Protein AF-A0A1G8JKN8-F1 (afdb_monomer)

Mean predicted aligned error: 5.34 Å

Organism: Bacteroides ovatus (NCBI:txid28116)

Secondary structure (DSSP, 8-state):
------SPPPTT---GGG-HHHH-SSS---HHHH-HHHHHT-TTTHHHHHHTT-SSGGGSTTPSPHHHHHHHHHHGGGT--HHHHHHHHHHHHHHHHHHHHHHHHHHHHHTTSS----

Radius of gyration: 15.71 Å; Cα contacts (8 Å, |Δi|>4): 139; chains: 1; bounding box: 32×27×58 Å

Structure (mmCIF, N/CA/C/O backbone):
data_AF-A0A1G8JKN8-F1
#
_entry.id   AF-A0A1G8JKN8-F1
#
loop_
_atom_site.group_PDB
_atom_site.id
_atom_site.type_symbol
_atom_site.label_atom_id
_atom_site.label_alt_id
_atom_site.label_comp_id
_atom_site.label_asym_id
_atom_site.label_entity_id
_atom_site.label_seq_id
_atom_site.pdbx_PDB_ins_code
_atom_site.Cartn_x
_atom_site.Cartn_y
_atom_site.Cartn_z
_atom_site.occupancy
_atom_site.B_iso_or_equiv
_atom_site.auth_seq_id
_atom_site.auth_comp_id
_atom_site.auth_asym_id
_atom_site.auth_atom_id
_atom_site.pdbx_PDB_model_num
ATOM 1 N N . MET A 1 1 ? 9.124 4.825 -14.697 1.00 80.69 1 MET A N 1
ATOM 2 C CA . MET A 1 1 ? 9.407 3.380 -14.774 1.00 80.69 1 MET A CA 1
ATOM 3 C C . MET A 1 1 ? 9.440 2.808 -13.367 1.00 80.69 1 MET A C 1
ATOM 5 O O . MET A 1 1 ? 9.965 3.475 -12.475 1.00 80.69 1 MET A O 1
ATOM 9 N N . MET A 1 2 ? 8.824 1.642 -13.165 1.00 90.88 2 MET A N 1
ATOM 10 C CA . MET A 1 2 ? 8.868 0.931 -11.886 1.00 90.88 2 MET A CA 1
ATOM 11 C C . MET A 1 2 ? 10.269 0.350 -11.644 1.00 90.88 2 MET A C 1
ATOM 13 O O . MET A 1 2 ? 11.028 0.132 -12.586 1.00 90.88 2 MET A O 1
ATOM 17 N N . LYS A 1 3 ? 10.623 0.138 -10.380 1.00 94.44 3 LYS A N 1
ATOM 18 C CA . LYS A 1 3 ? 11.891 -0.453 -9.937 1.00 94.44 3 LYS A CA 1
ATOM 19 C C . LYS A 1 3 ? 11.603 -1.656 -9.047 1.00 94.44 3 LYS A C 1
ATOM 21 O O . LYS A 1 3 ? 10.570 -1.678 -8.383 1.00 94.44 3 LYS A O 1
ATOM 26 N N . ILE A 1 4 ? 12.527 -2.610 -9.001 1.00 96.38 4 ILE A N 1
ATOM 27 C CA . ILE A 1 4 ? 12.464 -3.714 -8.039 1.00 96.38 4 ILE A CA 1
ATOM 28 C C . ILE A 1 4 ? 12.469 -3.147 -6.616 1.00 96.38 4 ILE A C 1
ATOM 30 O O . ILE A 1 4 ? 13.191 -2.191 -6.320 1.00 96.38 4 ILE A O 1
ATOM 34 N N . TYR A 1 5 ? 11.652 -3.722 -5.737 1.00 97.25 5 TYR A N 1
ATOM 35 C CA . TYR A 1 5 ? 11.602 -3.362 -4.326 1.00 97.25 5 TYR A CA 1
ATOM 36 C C . TYR A 1 5 ? 11.334 -4.594 -3.458 1.00 97.25 5 TYR A C 1
ATOM 38 O O . TYR A 1 5 ? 10.393 -5.335 -3.716 1.00 97.25 5 TYR A O 1
ATOM 46 N N . ASN A 1 6 ? 12.143 -4.779 -2.411 1.00 97.06 6 ASN A N 1
ATOM 47 C CA . ASN A 1 6 ? 12.099 -5.949 -1.518 1.00 97.06 6 ASN A CA 1
ATOM 48 C C . ASN A 1 6 ? 12.014 -5.570 -0.027 1.00 97.06 6 ASN A C 1
ATOM 50 O O . ASN A 1 6 ? 12.287 -6.390 0.840 1.00 97.06 6 ASN A O 1
ATOM 54 N N . GLY A 1 7 ? 11.719 -4.305 0.285 1.00 96.38 7 GLY A N 1
ATOM 55 C CA . GLY A 1 7 ? 11.541 -3.865 1.673 1.00 96.38 7 GLY A CA 1
ATOM 56 C C . GLY A 1 7 ? 10.095 -4.017 2.148 1.00 96.38 7 GLY A C 1
ATOM 57 O O . GLY A 1 7 ? 9.233 -4.414 1.369 1.00 96.38 7 GLY A O 1
ATOM 58 N N . ARG A 1 8 ? 9.813 -3.634 3.402 1.00 95.81 8 ARG A N 1
ATOM 59 C CA . ARG A 1 8 ? 8.454 -3.715 3.965 1.00 95.81 8 ARG A CA 1
ATOM 60 C C . ARG A 1 8 ? 7.395 -3.010 3.123 1.00 95.81 8 ARG A C 1
ATOM 62 O O . ARG A 1 8 ? 7.638 -1.936 2.554 1.00 95.81 8 ARG A O 1
ATOM 69 N N . VAL A 1 9 ? 6.179 -3.533 3.176 1.00 97.44 9 VAL A N 1
ATOM 70 C CA . VAL A 1 9 ? 5.000 -2.841 2.662 1.00 97.44 9 VAL A CA 1
ATOM 71 C C . VAL A 1 9 ? 4.396 -2.006 3.802 1.00 97.44 9 VAL A C 1
ATOM 73 O O . VAL A 1 9 ? 4.131 -2.524 4.881 1.00 97.44 9 VAL A O 1
ATOM 76 N N . PRO A 1 10 ? 4.234 -0.677 3.660 1.00 96.31 10 PRO A N 1
ATOM 77 C CA . PRO A 1 10 ? 3.663 0.134 4.733 1.00 96.31 10 PRO A CA 1
ATOM 78 C C . PRO A 1 10 ? 2.138 -0.022 4.771 1.00 96.31 10 PRO A C 1
ATOM 80 O O . PRO A 1 10 ? 1.527 -0.380 3.771 1.00 96.31 10 PRO A O 1
ATOM 83 N N . ALA A 1 11 ? 1.509 0.402 5.870 1.00 97.44 11 ALA A N 1
ATOM 84 C CA . ALA A 1 11 ? 0.070 0.257 6.127 1.00 97.44 11 ALA A CA 1
ATOM 85 C C . ALA A 1 11 ? -0.874 0.646 4.971 1.00 97.44 11 ALA A C 1
ATOM 87 O O . ALA A 1 11 ? -1.952 0.069 4.821 1.00 97.44 11 ALA A O 1
ATOM 88 N N . CYS A 1 12 ? -0.488 1.631 4.149 1.00 96.56 12 CYS A N 1
ATOM 89 C CA . CYS A 1 12 ? -1.280 2.048 2.995 1.00 96.56 12 CYS A CA 1
ATOM 90 C C . CYS A 1 12 ? -1.224 1.075 1.813 1.00 96.56 12 CYS A C 1
ATOM 92 O O . CYS A 1 12 ? -2.093 1.170 0.959 1.00 96.56 12 CYS A O 1
ATOM 94 N N . GLY A 1 13 ? -0.292 0.122 1.766 1.00 97.62 13 GLY A N 1
ATOM 9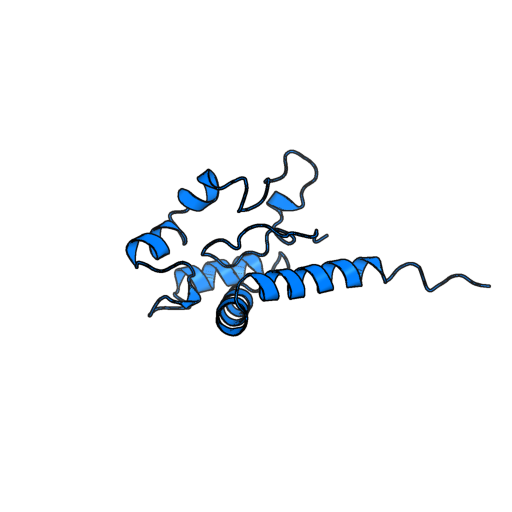5 C CA . GLY A 1 13 ? -0.179 -0.888 0.711 1.00 97.62 13 GLY A CA 1
ATOM 96 C C . GLY A 1 13 ? 0.552 -0.403 -0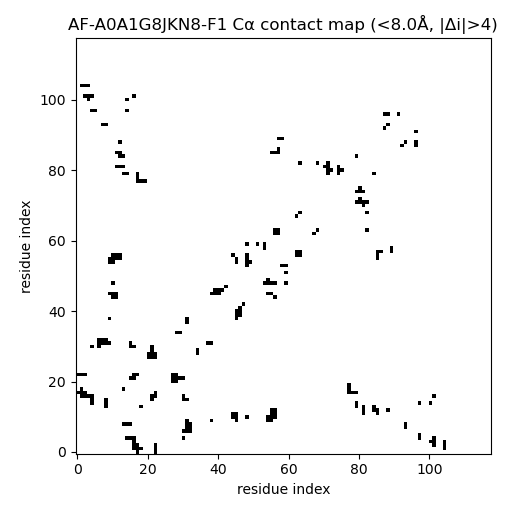.541 1.00 97.62 13 GLY A C 1
ATOM 97 O O . GLY A 1 13 ? 0.286 -0.894 -1.635 1.00 97.62 13 GLY A O 1
ATOM 98 N N . VAL A 1 14 ? 1.432 0.601 -0.429 1.00 96.88 14 VAL A N 1
ATOM 99 C CA . VAL A 1 14 ? 2.214 1.060 -1.591 1.00 96.88 14 VAL A CA 1
ATOM 100 C C . VAL A 1 14 ? 3.303 0.048 -1.921 1.00 96.88 14 VAL A C 1
ATOM 102 O O . VAL A 1 14 ? 4.147 -0.255 -1.078 1.00 96.88 14 VAL A O 1
ATOM 105 N N . PHE A 1 15 ? 3.363 -0.387 -3.177 1.00 97.75 15 PHE A N 1
ATOM 106 C CA . PHE A 1 15 ? 4.585 -0.963 -3.717 1.00 97.75 15 PHE A CA 1
ATOM 107 C C . PHE A 1 15 ? 5.571 0.182 -3.975 1.00 97.75 15 PHE A C 1
ATOM 109 O O . PHE A 1 15 ? 5.382 1.001 -4.883 1.00 97.75 15 PHE A O 1
ATOM 116 N N . CYS A 1 16 ? 6.612 0.293 -3.141 1.00 96.88 16 CYS A N 1
ATOM 117 C CA . CYS A 1 16 ? 7.560 1.408 -3.223 1.00 96.88 16 CYS A CA 1
ATOM 118 C C . CYS A 1 16 ? 8.262 1.461 -4.585 1.00 96.88 16 CYS A C 1
ATOM 120 O O . CYS A 1 16 ? 8.489 2.556 -5.089 1.00 96.88 16 CYS A O 1
ATOM 122 N N . GLY A 1 17 ? 8.490 0.317 -5.232 1.00 96.38 17 GLY A N 1
ATOM 123 C CA . GLY A 1 17 ? 9.024 0.243 -6.590 1.00 96.38 17 GLY A CA 1
ATOM 124 C C . GLY A 1 17 ? 8.196 0.977 -7.653 1.00 96.38 17 GLY A C 1
ATOM 125 O O . GLY A 1 17 ? 8.739 1.372 -8.678 1.00 96.38 17 GLY A O 1
ATOM 126 N N . GLY A 1 18 ? 6.909 1.238 -7.405 1.00 95.25 18 GLY A N 1
ATOM 127 C CA . GLY A 1 18 ? 6.042 2.069 -8.250 1.00 95.25 18 GLY A CA 1
ATOM 128 C C . GLY A 1 18 ? 5.734 3.456 -7.670 1.00 95.25 18 GLY A C 1
ATOM 129 O O . GLY A 1 18 ? 4.844 4.143 -8.162 1.00 95.25 18 GLY A O 1
ATOM 130 N N . CYS A 1 19 ? 6.393 3.872 -6.586 1.00 95.56 19 CYS A N 1
ATOM 131 C CA . CYS A 1 19 ? 6.164 5.173 -5.960 1.00 95.56 19 CYS A CA 1
ATOM 132 C C . CYS A 1 19 ? 6.980 6.265 -6.670 1.00 95.56 19 CYS A C 1
ATOM 134 O O . CYS A 1 19 ? 8.206 6.152 -6.720 1.00 95.56 19 CYS A O 1
ATOM 136 N N . PRO A 1 20 ? 6.374 7.387 -7.106 1.00 94.44 20 PRO A N 1
ATOM 137 C CA . PRO A 1 20 ? 7.095 8.436 -7.834 1.00 94.44 20 PRO A CA 1
ATOM 138 C C . PRO A 1 20 ? 8.243 9.057 -7.023 1.00 94.44 20 PRO A C 1
ATOM 140 O O . PRO A 1 20 ? 9.245 9.492 -7.585 1.00 94.44 20 PRO A O 1
ATOM 143 N N . THR A 1 21 ? 8.144 9.087 -5.687 1.00 94.31 21 THR A N 1
ATOM 144 C CA . THR A 1 21 ? 9.242 9.576 -4.836 1.00 94.31 21 THR A CA 1
ATOM 145 C C . THR A 1 21 ? 10.377 8.561 -4.701 1.00 94.31 21 THR A C 1
ATOM 147 O O . THR A 1 21 ? 11.507 8.968 -4.470 1.00 94.31 21 THR A O 1
ATOM 150 N N . TYR A 1 22 ? 10.103 7.262 -4.815 1.00 95.19 22 TYR A N 1
ATOM 151 C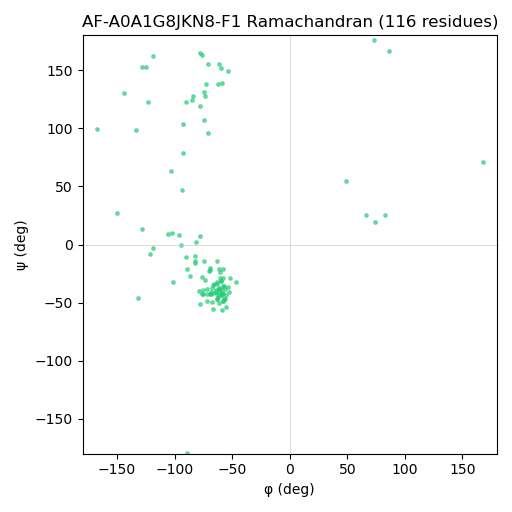 CA . TYR A 1 22 ? 11.131 6.217 -4.800 1.00 95.19 22 TYR A CA 1
ATOM 152 C C . TYR A 1 22 ? 11.827 6.107 -6.164 1.00 95.19 22 TYR A C 1
ATOM 154 O O . TYR A 1 22 ? 13.044 5.977 -6.252 1.00 95.19 22 TYR A O 1
ATOM 162 N N . THR A 1 23 ? 11.065 6.221 -7.253 1.00 94.81 23 THR A N 1
ATOM 163 C CA . THR A 1 23 ? 11.582 6.007 -8.608 1.00 94.81 23 THR A CA 1
ATOM 164 C C . THR A 1 23 ? 12.307 7.217 -9.201 1.00 94.81 23 THR A C 1
ATOM 166 O O . THR A 1 23 ? 13.001 7.046 -10.203 1.00 94.81 23 THR A O 1
ATOM 169 N N . ARG A 1 24 ? 12.184 8.419 -8.615 1.00 94.75 24 ARG A N 1
ATOM 170 C CA . ARG A 1 24 ? 12.850 9.642 -9.109 1.00 94.75 24 ARG A CA 1
ATOM 171 C C . ARG A 1 24 ? 14.380 9.534 -9.101 1.00 94.75 24 ARG A C 1
ATOM 173 O O . ARG A 1 24 ? 14.949 8.785 -8.316 1.00 94.75 24 ARG A O 1
ATOM 180 N N . GLN A 1 25 ? 15.038 10.312 -9.958 1.00 93.88 25 GLN A N 1
ATOM 181 C CA . GLN A 1 25 ? 16.504 10.334 -10.063 1.00 93.88 25 GLN A CA 1
ATOM 182 C C . GLN A 1 25 ? 17.154 11.144 -8.936 1.00 93.88 25 GLN A C 1
ATOM 184 O O . GLN A 1 25 ? 18.035 10.654 -8.239 1.00 93.88 25 GLN A O 1
ATOM 189 N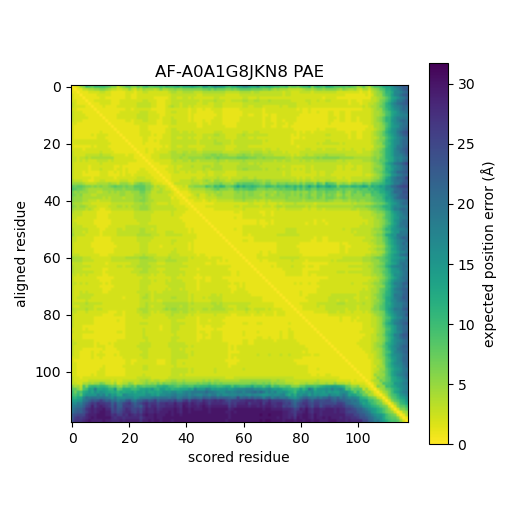 N . LYS A 1 26 ? 16.696 12.382 -8.723 1.00 95.94 26 LYS A N 1
ATOM 190 C CA . LYS A 1 26 ? 17.269 13.279 -7.715 1.00 95.94 26 LYS A CA 1
ATOM 191 C C . LYS A 1 26 ? 16.661 13.013 -6.339 1.00 95.94 26 LYS A C 1
ATOM 193 O O . LYS A 1 26 ? 15.443 13.114 -6.169 1.00 95.94 26 LYS A O 1
ATOM 198 N N . ASN A 1 27 ? 17.515 12.728 -5.356 1.00 93.94 27 ASN A N 1
ATOM 199 C CA . ASN A 1 27 ? 17.160 12.524 -3.946 1.00 93.94 27 ASN A CA 1
ATOM 200 C C . ASN A 1 27 ? 15.986 11.542 -3.746 1.00 93.94 27 ASN A C 1
ATOM 202 O O . ASN A 1 27 ? 14.963 11.931 -3.172 1.00 93.94 27 ASN A O 1
ATOM 206 N N . PRO A 1 28 ? 16.037 10.303 -4.265 1.00 94.94 28 PRO A N 1
ATOM 207 C CA . PRO A 1 28 ? 14.933 9.359 -4.123 1.00 94.94 28 PRO A CA 1
ATOM 208 C C . PRO A 1 28 ? 14.618 9.054 -2.654 1.00 94.94 28 PRO A C 1
ATOM 210 O O . PRO A 1 28 ? 15.475 9.102 -1.776 1.00 94.94 28 PRO A O 1
ATOM 213 N N . CYS A 1 29 ? 13.360 8.717 -2.381 1.00 94.62 29 CYS A N 1
ATOM 214 C CA . CYS A 1 29 ? 13.000 8.043 -1.140 1.00 94.62 29 CYS A CA 1
ATOM 215 C C . CYS A 1 29 ? 13.712 6.686 -1.094 1.00 94.62 29 CYS A C 1
ATOM 217 O O . CYS A 1 29 ? 13.680 5.962 -2.082 1.00 94.62 29 CYS A O 1
ATOM 219 N N . LEU A 1 30 ? 14.251 6.299 0.061 1.00 94.19 30 LEU A N 1
ATOM 220 C CA . LEU A 1 30 ? 14.932 5.009 0.252 1.00 94.19 30 LEU A CA 1
ATOM 221 C C . LEU A 1 30 ? 13.967 3.814 0.428 1.00 94.19 30 LEU A C 1
ATOM 223 O O . LEU A 1 30 ? 14.383 2.700 0.732 1.00 94.19 30 LEU A O 1
ATOM 227 N N . GLY A 1 31 ? 12.664 4.035 0.233 1.00 95.44 31 GLY A N 1
ATOM 228 C CA . GLY A 1 31 ? 11.615 3.030 0.417 1.00 95.44 31 GLY A CA 1
ATOM 229 C C . GLY A 1 31 ? 11.123 2.949 1.862 1.00 95.44 31 GLY A C 1
ATOM 230 O O . GLY A 1 31 ? 11.728 3.513 2.770 1.00 95.44 31 GLY A O 1
ATOM 231 N N . ALA A 1 32 ? 9.995 2.276 2.078 1.00 95.00 32 ALA A N 1
ATOM 232 C CA . ALA A 1 32 ? 9.333 2.231 3.382 1.00 95.00 32 ALA A CA 1
ATOM 233 C C . ALA A 1 32 ? 10.183 1.560 4.474 1.00 95.00 32 ALA A C 1
ATOM 235 O O . ALA A 1 32 ? 10.089 1.961 5.634 1.00 95.00 32 ALA A O 1
ATOM 236 N N . G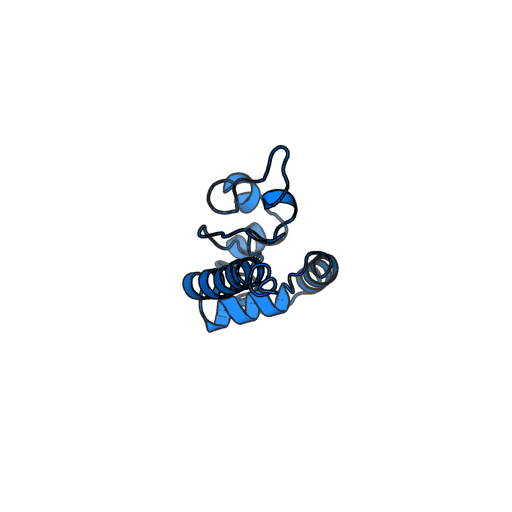LN A 1 33 ? 11.015 0.578 4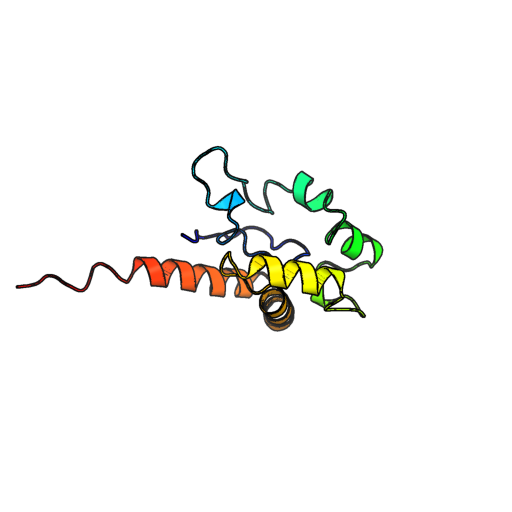.108 1.00 94.62 33 GLN A N 1
ATOM 237 C CA . GLN A 1 33 ? 11.949 -0.096 5.019 1.00 94.62 33 GLN A CA 1
ATOM 238 C C . GLN A 1 33 ? 12.942 0.883 5.655 1.00 94.62 33 GLN A C 1
ATOM 240 O O . GLN A 1 33 ? 13.012 0.971 6.874 1.00 94.62 33 GLN A O 1
ATOM 245 N N . LEU A 1 34 ? 13.688 1.626 4.831 1.00 93.12 34 LEU A N 1
ATOM 246 C CA . LEU A 1 34 ? 14.768 2.502 5.298 1.00 93.12 34 LEU A CA 1
ATOM 247 C C . LEU A 1 34 ? 14.271 3.896 5.690 1.00 93.12 34 LEU A C 1
ATOM 249 O O . LEU A 1 34 ? 14.857 4.547 6.545 1.00 93.12 34 LEU A O 1
ATOM 253 N N . ASN A 1 35 ? 13.171 4.366 5.099 1.00 88.75 35 ASN A N 1
ATOM 254 C CA . ASN A 1 35 ? 12.536 5.631 5.468 1.00 88.75 35 ASN A CA 1
ATOM 255 C C . ASN A 1 35 ? 11.430 5.411 6.512 1.00 88.75 35 ASN A C 1
ATOM 257 O O . ASN A 1 35 ? 10.300 5.895 6.358 1.00 88.75 35 ASN A O 1
ATOM 261 N N . SER A 1 36 ? 11.747 4.633 7.551 1.00 80.75 36 SER A N 1
ATOM 262 C CA . SER A 1 36 ? 10.781 4.203 8.559 1.00 80.75 36 SER A CA 1
ATOM 263 C C . SER A 1 36 ? 10.140 5.400 9.258 1.00 80.75 36 SER A C 1
ATOM 265 O O . SER A 1 36 ? 8.916 5.475 9.287 1.00 80.75 36 SER A O 1
ATOM 267 N N . ALA A 1 37 ? 10.929 6.4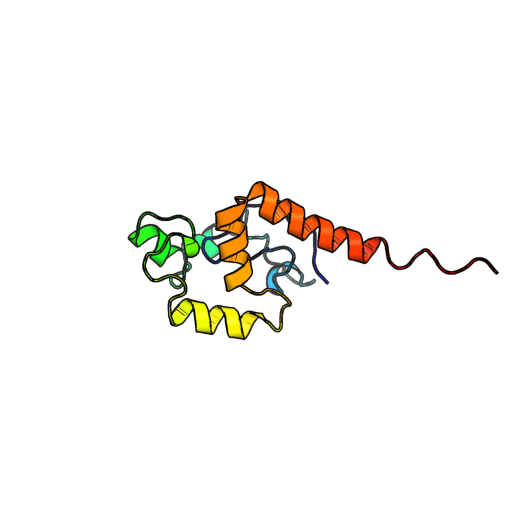16 9.622 1.00 85.31 37 ALA A N 1
ATOM 268 C CA . ALA A 1 37 ? 10.460 7.638 10.274 1.00 85.31 37 ALA A CA 1
ATOM 269 C C . ALA A 1 37 ? 9.362 8.383 9.491 1.00 85.31 37 ALA A C 1
ATOM 271 O O . ALA A 1 37 ? 8.418 8.909 10.084 1.00 85.31 37 ALA A O 1
ATOM 272 N N . ARG A 1 38 ? 9.439 8.436 8.150 1.00 83.88 38 ARG A N 1
ATOM 273 C CA . ARG A 1 38 ? 8.385 9.060 7.327 1.00 83.88 38 ARG A CA 1
ATOM 274 C C . ARG A 1 38 ? 7.093 8.251 7.376 1.00 83.88 38 ARG A C 1
ATOM 276 O O . ARG A 1 38 ? 6.005 8.822 7.436 1.00 83.88 38 ARG A O 1
ATOM 283 N N . CYS A 1 39 ? 7.217 6.934 7.297 1.00 83.06 39 CYS A N 1
ATOM 284 C CA . CYS A 1 39 ? 6.082 6.025 7.324 1.00 83.06 39 CYS A CA 1
ATOM 285 C C . CYS A 1 39 ? 5.456 5.942 8.726 1.00 83.06 39 CYS A C 1
ATOM 287 O O . CYS A 1 39 ? 4.236 5.955 8.822 1.00 83.06 39 CYS A O 1
ATOM 289 N N . GLU A 1 40 ? 6.261 5.954 9.787 1.00 86.94 40 GLU A N 1
ATOM 290 C CA . GLU A 1 40 ? 5.837 5.942 11.194 1.00 86.94 40 GLU A CA 1
ATOM 291 C C . GLU A 1 40 ? 5.111 7.232 11.590 1.00 86.94 40 GLU A C 1
ATOM 293 O O . GLU A 1 40 ? 4.119 7.210 12.308 1.00 86.94 40 GLU A O 1
ATOM 298 N N . LYS A 1 41 ? 5.517 8.378 11.031 1.00 92.38 41 LYS A N 1
ATOM 299 C CA . LYS A 1 41 ? 4.828 9.663 11.244 1.00 92.38 41 LYS A CA 1
ATOM 300 C C . LYS A 1 41 ? 3.594 9.858 10.352 1.00 92.38 41 LYS A C 1
ATOM 302 O O . LYS A 1 41 ? 2.968 10.921 10.385 1.00 92.38 41 LYS A O 1
ATOM 307 N N . CYS A 1 42 ? 3.223 8.876 9.525 1.00 93.81 42 CYS A N 1
ATOM 308 C CA . CYS A 1 42 ? 2.080 8.993 8.621 1.00 93.81 42 CYS A CA 1
ATOM 309 C C . CYS A 1 42 ? 0.751 8.964 9.394 1.00 93.81 42 CYS A C 1
ATOM 311 O O . CYS A 1 42 ? 0.172 7.905 9.640 1.00 93.81 42 CYS A O 1
ATOM 313 N N . LYS A 1 43 ? 0.220 10.156 9.692 1.00 94.00 43 LYS A N 1
ATOM 314 C CA . LYS A 1 43 ? -1.085 10.353 10.351 1.00 94.00 43 LYS A CA 1
ATOM 315 C C . LYS A 1 43 ? -2.268 9.788 9.561 1.00 94.00 43 LYS A C 1
ATOM 317 O O . LYS A 1 43 ? -3.326 9.530 10.117 1.00 94.00 43 LYS A O 1
ATOM 322 N N . THR A 1 44 ? -2.126 9.645 8.243 1.00 94.00 44 THR A N 1
ATOM 323 C CA . THR A 1 44 ? -3.244 9.264 7.371 1.00 94.00 44 THR A CA 1
ATOM 324 C C . THR A 1 44 ? -3.593 7.785 7.483 1.00 94.00 44 THR A C 1
ATOM 326 O O . THR A 1 44 ? -4.777 7.461 7.522 1.00 94.00 44 THR A O 1
ATOM 329 N N . PHE A 1 45 ? -2.585 6.909 7.518 1.00 97.06 45 PHE A N 1
ATOM 330 C CA . PHE A 1 45 ? -2.790 5.459 7.446 1.00 97.06 45 PHE A CA 1
ATOM 331 C C . PHE A 1 45 ? -2.016 4.698 8.512 1.00 97.06 45 PHE A C 1
ATOM 333 O O . PHE A 1 45 ? -2.605 3.844 9.158 1.00 97.06 45 PHE A O 1
ATOM 340 N N . HIS A 1 46 ? -0.734 5.010 8.729 1.00 96.88 46 HIS A N 1
ATOM 341 C CA . HIS A 1 46 ? 0.076 4.257 9.685 1.00 96.88 46 HIS A CA 1
ATOM 342 C C . HIS A 1 46 ? -0.408 4.461 11.119 1.00 96.88 46 HIS A C 1
ATOM 344 O O . HIS A 1 46 ? -0.781 3.486 11.755 1.00 96.88 46 HIS A O 1
ATOM 350 N N . LEU A 1 47 ? -0.493 5.708 11.596 1.00 97.62 47 LEU A N 1
ATOM 351 C CA . LEU A 1 47 ? -0.970 5.966 12.960 1.00 97.62 47 LEU A CA 1
ATOM 352 C C . LEU A 1 47 ? -2.423 5.516 13.157 1.00 97.62 47 LEU A C 1
ATOM 354 O O . LEU A 1 47 ? -2.746 4.964 14.196 1.00 97.62 47 LEU A O 1
ATOM 358 N N . CYS A 1 48 ? -3.267 5.631 12.126 1.00 98.00 48 CYS A N 1
ATOM 359 C CA . CYS A 1 48 ? -4.627 5.087 12.163 1.00 98.00 48 CYS A CA 1
ATOM 360 C C . CYS A 1 48 ? -4.649 3.555 12.335 1.00 98.00 48 CYS A C 1
ATOM 362 O O . CYS A 1 48 ? -5.521 3.033 13.023 1.00 98.00 48 CYS A O 1
ATOM 364 N N . CYS A 1 49 ? -3.711 2.833 11.712 1.00 97.94 49 CYS A N 1
ATOM 365 C CA . CYS A 1 49 ? -3.574 1.387 11.891 1.00 97.94 49 CYS A CA 1
ATOM 366 C C . CYS A 1 49 ? -3.024 1.050 13.286 1.00 97.94 49 CYS A C 1
ATOM 368 O O . CYS A 1 49 ? -3.577 0.179 13.949 1.00 97.94 49 CYS A O 1
ATOM 370 N N . VAL A 1 50 ? -2.023 1.798 13.770 1.00 97.69 50 VAL A N 1
ATOM 371 C CA . VAL A 1 50 ? -1.466 1.652 15.128 1.00 97.69 50 VAL A CA 1
ATOM 372 C C . VAL A 1 50 ? -2.544 1.843 16.198 1.00 97.69 50 VAL A C 1
ATOM 374 O O . VAL A 1 50 ? -2.698 0.981 17.054 1.00 97.69 50 VAL A O 1
ATOM 377 N N . GLU A 1 51 ? -3.343 2.911 16.113 1.00 98.06 51 GLU A N 1
ATOM 378 C CA . GLU A 1 51 ? -4.462 3.186 17.034 1.00 98.06 51 GLU A CA 1
ATOM 379 C C . GLU A 1 51 ? -5.503 2.056 17.064 1.00 98.06 51 GLU A C 1
ATOM 381 O O . GLU A 1 51 ? -6.170 1.844 18.072 1.00 98.06 51 GLU A O 1
ATOM 386 N N . LYS A 1 52 ? -5.646 1.325 15.955 1.00 97.75 52 LYS A N 1
ATOM 387 C CA . LYS A 1 52 ? -6.574 0.198 15.803 1.00 97.75 52 LYS A CA 1
ATOM 388 C C . LYS A 1 52 ? -5.933 -1.167 16.082 1.00 97.75 52 LYS A C 1
ATOM 390 O O . LYS A 1 52 ? -6.626 -2.171 15.957 1.00 97.75 52 LYS A O 1
ATOM 395 N N . GLY A 1 53 ? -4.641 -1.224 16.417 1.00 98.19 53 GLY A N 1
ATOM 396 C CA . GLY A 1 53 ? -3.918 -2.481 16.642 1.00 98.19 53 GLY A CA 1
ATOM 397 C C . GLY A 1 53 ? -3.757 -3.351 15.387 1.00 98.19 53 GLY A C 1
ATOM 398 O O . GLY A 1 53 ? -3.641 -4.568 15.494 1.00 98.19 53 GLY A O 1
ATOM 399 N N . ILE A 1 54 ? -3.771 -2.747 14.196 1.00 98.25 54 ILE A N 1
ATOM 400 C CA . ILE A 1 54 ? -3.646 -3.435 12.901 1.00 98.25 54 ILE A CA 1
ATOM 401 C C . ILE A 1 54 ? -2.398 -2.957 12.149 1.00 98.25 54 ILE A C 1
ATOM 403 O O . ILE A 1 54 ? -1.845 -1.900 12.450 1.00 98.25 54 ILE A O 1
ATOM 407 N N . THR A 1 55 ? -1.941 -3.713 11.149 1.00 97.12 55 THR A N 1
ATOM 408 C CA . THR A 1 55 ? -0.738 -3.366 10.370 1.00 97.12 55 THR A CA 1
ATOM 409 C C . THR A 1 55 ? -1.076 -2.755 9.015 1.00 97.12 55 THR A C 1
ATOM 411 O O . THR A 1 55 ? -0.363 -1.863 8.552 1.00 97.12 55 THR A O 1
ATOM 414 N N . HIS A 1 56 ? -2.186 -3.175 8.408 1.00 98.50 56 HIS A N 1
ATOM 415 C CA . HIS A 1 56 ? -2.634 -2.730 7.094 1.00 98.50 56 HIS A CA 1
ATOM 416 C C . HIS A 1 56 ? -4.078 -2.247 7.102 1.00 98.50 56 HIS A C 1
ATOM 418 O O . HIS A 1 56 ? -4.917 -2.705 7.876 1.00 98.50 56 HIS A O 1
ATOM 424 N N . CYS A 1 57 ? -4.386 -1.339 6.175 1.00 98.50 57 CYS A N 1
ATOM 425 C CA . CYS A 1 57 ? -5.725 -0.775 6.052 1.00 98.50 57 CYS A CA 1
ATOM 426 C C . CYS A 1 57 ? -6.803 -1.838 5.774 1.00 98.50 57 CYS A C 1
ATOM 428 O O . CYS A 1 57 ? -7.910 -1.652 6.265 1.00 98.50 57 CYS A O 1
ATOM 430 N N . PHE A 1 58 ? -6.504 -2.939 5.067 1.00 98.62 58 PHE A N 1
ATOM 431 C CA . PHE A 1 58 ? -7.468 -4.019 4.793 1.00 98.62 58 PHE A CA 1
ATOM 432 C C . PHE A 1 58 ? -8.008 -4.709 6.053 1.00 98.62 58 PHE A C 1
ATOM 434 O O . PHE A 1 58 ? -9.063 -5.332 6.002 1.00 98.62 58 PHE A O 1
ATOM 441 N N . GLN A 1 59 ? -7.294 -4.616 7.178 1.00 98.75 59 GLN A N 1
ATOM 442 C CA . GLN A 1 59 ? -7.718 -5.194 8.457 1.00 98.75 59 GLN A CA 1
ATOM 443 C C . GLN A 1 59 ? -8.709 -4.291 9.205 1.00 98.75 59 GLN A C 1
ATOM 445 O O . GLN A 1 59 ? -9.267 -4.688 10.223 1.00 98.75 59 GLN A O 1
ATOM 450 N N . CYS A 1 60 ? -8.907 -3.056 8.739 1.00 98.38 60 CYS A N 1
ATOM 451 C CA . CYS A 1 60 ? -9.845 -2.124 9.342 1.00 98.38 60 CYS A CA 1
ATOM 452 C C . CYS A 1 60 ? -11.282 -2.526 8.989 1.00 98.38 60 CYS A C 1
ATOM 454 O O . CYS A 1 60 ? -11.620 -2.676 7.819 1.00 98.38 60 CYS A O 1
ATOM 456 N N . ASP A 1 61 ? -12.148 -2.576 9.997 1.00 97.88 61 ASP A N 1
ATOM 457 C CA . ASP A 1 61 ? -13.596 -2.798 9.892 1.00 97.88 61 ASP A CA 1
ATOM 458 C C . ASP A 1 61 ? -14.298 -1.862 8.892 1.00 97.88 61 ASP A C 1
ATOM 460 O O . ASP A 1 61 ? -15.300 -2.214 8.276 1.00 97.88 61 ASP A O 1
ATOM 464 N N . LYS A 1 62 ? -13.749 -0.658 8.707 1.00 97.88 62 LYS A N 1
ATOM 465 C CA . LYS A 1 62 ? -14.283 0.368 7.800 1.00 97.88 62 LYS A CA 1
ATOM 466 C C . LYS A 1 62 ? -13.621 0.368 6.425 1.00 97.88 62 LYS A C 1
ATOM 468 O O . LYS A 1 62 ? -13.811 1.328 5.675 1.00 97.88 62 LYS A O 1
ATOM 473 N N . PHE A 1 63 ? -12.776 -0.609 6.108 1.00 98.00 63 PHE A N 1
ATOM 474 C CA . PHE A 1 63 ? -12.075 -0.657 4.830 1.00 98.00 63 PHE A CA 1
ATOM 475 C C . PHE A 1 63 ? -13.011 -1.038 3.664 1.00 98.00 63 PHE A C 1
ATOM 477 O O . PHE A 1 63 ? -13.806 -1.959 3.814 1.00 98.00 63 PHE A O 1
ATOM 484 N N . PRO A 1 64 ? -12.908 -0.383 2.486 1.00 98.31 64 PRO A N 1
ATOM 485 C CA . PRO A 1 64 ? -12.166 0.848 2.219 1.00 98.31 64 PRO A CA 1
ATOM 486 C C . PRO A 1 64 ? -12.930 2.082 2.729 1.00 98.31 64 PRO A C 1
ATOM 488 O O . PRO A 1 64 ? -14.020 2.410 2.254 1.00 98.31 64 PRO A O 1
ATOM 491 N N . CYS A 1 65 ? -12.331 2.835 3.655 1.00 98.31 65 CYS A N 1
ATOM 492 C CA . CYS A 1 65 ? -12.978 4.022 4.217 1.00 98.31 65 CYS A CA 1
ATOM 493 C C . CYS A 1 65 ? -12.940 5.199 3.226 1.00 98.31 65 CYS A C 1
ATOM 495 O O . CYS A 1 65 ? -12.132 5.215 2.294 1.00 98.31 65 CYS A O 1
ATOM 497 N N . ALA A 1 66 ? -13.767 6.231 3.433 1.00 98.00 66 ALA A N 1
ATOM 498 C CA . ALA A 1 66 ? -13.846 7.389 2.530 1.00 98.00 66 ALA A CA 1
ATOM 499 C C . ALA A 1 66 ? -12.474 8.046 2.261 1.00 98.00 66 ALA A C 1
ATOM 501 O O . ALA A 1 66 ? -12.134 8.358 1.117 1.00 98.00 66 ALA A O 1
ATOM 502 N N . LYS A 1 67 ? -11.640 8.172 3.304 1.00 97.19 67 LYS A N 1
ATOM 503 C CA . LYS A 1 67 ? -10.268 8.696 3.206 1.00 97.19 67 LYS A CA 1
ATOM 504 C C . LYS A 1 67 ? -9.386 7.818 2.310 1.00 97.19 67 LYS A C 1
ATOM 506 O O . LYS A 1 67 ? -8.646 8.343 1.476 1.00 97.19 67 LYS A O 1
ATOM 511 N N . PHE A 1 68 ? -9.484 6.495 2.452 1.00 98.31 68 PHE A N 1
ATOM 512 C CA . PHE A 1 68 ? -8.722 5.549 1.641 1.00 98.31 68 PHE A CA 1
ATOM 513 C C . PHE A 1 68 ? -9.194 5.550 0.181 1.00 98.31 68 PHE A C 1
ATOM 515 O O . PHE A 1 68 ? -8.362 5.630 -0.718 1.00 98.31 68 PHE A O 1
ATOM 522 N N . LYS A 1 69 ? -10.511 5.586 -0.072 1.00 98.31 69 LYS A N 1
ATOM 523 C CA . LYS A 1 69 ? -11.086 5.697 -1.428 1.00 98.31 69 LYS A CA 1
ATOM 524 C C . LYS A 1 69 ? -10.568 6.934 -2.172 1.00 98.31 69 LYS A C 1
ATOM 526 O O . LYS A 1 69 ? -10.108 6.832 -3.308 1.00 98.31 69 LYS A O 1
ATOM 531 N N . GLY A 1 70 ? -10.570 8.099 -1.518 1.00 98.19 70 GLY A N 1
ATOM 532 C CA . GLY A 1 70 ? -10.039 9.336 -2.104 1.00 98.19 70 GLY A CA 1
ATOM 533 C C . GLY A 1 70 ? -8.525 9.294 -2.355 1.00 98.19 70 GLY A C 1
ATOM 534 O O . GLY A 1 70 ? -8.029 9.860 -3.330 1.00 98.19 70 GLY A O 1
ATOM 535 N N . PHE A 1 71 ? -7.768 8.608 -1.499 1.00 97.44 71 PHE A N 1
ATOM 536 C CA . PHE A 1 71 ? -6.343 8.365 -1.719 1.00 97.44 71 PHE A CA 1
ATOM 537 C C . PHE A 1 71 ? -6.092 7.428 -2.905 1.00 97.44 71 PHE A C 1
ATOM 539 O O . PHE A 1 71 ? -5.331 7.802 -3.796 1.00 97.44 71 PHE A O 1
ATOM 546 N N . ALA A 1 72 ? -6.778 6.284 -2.962 1.00 97.69 72 ALA A N 1
ATOM 547 C CA . ALA A 1 72 ? -6.655 5.311 -4.042 1.00 97.69 72 ALA A CA 1
ATOM 548 C C . ALA A 1 72 ? -6.953 5.943 -5.408 1.00 97.69 72 ALA A C 1
ATOM 550 O O . ALA A 1 72 ? -6.131 5.847 -6.316 1.00 97.69 72 ALA A O 1
ATOM 551 N N . LYS A 1 73 ? -8.049 6.711 -5.521 1.00 98.00 73 LYS A N 1
ATOM 552 C CA . LYS A 1 73 ? -8.410 7.428 -6.756 1.00 98.00 73 LYS A CA 1
ATOM 553 C C . LYS A 1 73 ? -7.290 8.351 -7.256 1.00 98.00 73 LYS A C 1
ATOM 555 O O . LYS A 1 73 ? -6.993 8.371 -8.445 1.00 98.00 73 LYS A O 1
ATOM 560 N N . ARG A 1 74 ? -6.636 9.104 -6.361 1.00 96.56 74 ARG A N 1
ATOM 561 C CA . ARG A 1 74 ? -5.538 10.022 -6.732 1.00 96.56 74 ARG A CA 1
ATOM 562 C C . ARG A 1 74 ? -4.261 9.305 -7.166 1.00 96.56 74 ARG A C 1
ATOM 564 O O . ARG A 1 74 ? -3.438 9.926 -7.838 1.00 96.56 74 ARG A O 1
ATOM 571 N N . TRP A 1 75 ? -4.076 8.053 -6.756 1.00 95.94 75 TRP A N 1
ATOM 572 C CA . TRP A 1 75 ? -2.880 7.268 -7.055 1.00 95.94 75 TRP A CA 1
ATOM 573 C C . TRP A 1 75 ? -2.964 6.453 -8.343 1.00 95.94 75 TRP A C 1
ATOM 575 O O . TRP A 1 75 ? -1.919 6.029 -8.834 1.00 95.94 75 TRP A O 1
ATOM 585 N N . LEU A 1 76 ? -4.149 6.337 -8.952 1.00 96.06 76 LEU A N 1
ATOM 586 C CA . LEU A 1 76 ? -4.325 5.675 -10.250 1.00 96.06 76 LEU A CA 1
ATOM 587 C C . LEU A 1 76 ? -3.388 6.239 -11.331 1.00 96.06 76 LEU A C 1
ATOM 589 O O . LEU A 1 76 ? -2.815 5.480 -12.104 1.00 96.06 76 LEU A O 1
ATOM 593 N N . LYS A 1 77 ? -3.125 7.554 -11.322 1.00 94.75 77 LYS A N 1
ATOM 594 C CA . LYS A 1 77 ? -2.184 8.205 -12.256 1.00 94.75 77 LYS A CA 1
ATOM 595 C C . LYS A 1 77 ? -0.727 7.735 -12.133 1.00 94.75 77 LYS A C 1
ATOM 597 O O . LYS A 1 77 ? 0.086 8.047 -12.993 1.00 94.75 77 LYS A O 1
ATOM 602 N N . TYR A 1 78 ? -0.383 7.037 -11.051 1.00 92.56 78 TYR A N 1
ATOM 603 C CA . TYR A 1 78 ? 0.935 6.440 -10.831 1.00 92.56 78 TYR A CA 1
ATOM 604 C C . TYR A 1 78 ? 0.943 4.926 -11.093 1.00 92.56 78 TYR A C 1
ATOM 606 O O . TYR A 1 78 ? 1.922 4.263 -10.763 1.00 92.56 78 TYR A O 1
ATOM 614 N N . GLY A 1 79 ? -0.136 4.371 -11.660 1.00 92.00 79 GLY A N 1
ATOM 615 C CA . GLY A 1 79 ? -0.220 2.958 -12.034 1.00 92.00 79 GLY A CA 1
ATOM 616 C C . GLY A 1 79 ? -0.396 1.994 -10.858 1.00 92.00 79 GLY A C 1
ATOM 617 O O . GLY A 1 79 ? -0.107 0.810 -10.998 1.00 92.00 79 GLY A O 1
ATOM 618 N N . GLN A 1 80 ? -0.842 2.474 -9.692 1.00 95.00 80 GLN A N 1
ATOM 619 C CA . GLN A 1 80 ? -1.174 1.621 -8.546 1.00 95.00 80 GLN A CA 1
ATOM 620 C C . GLN A 1 80 ? -2.623 1.845 -8.113 1.00 95.00 80 GLN A C 1
ATOM 622 O O . GLN A 1 80 ? -3.001 2.964 -7.753 1.00 95.00 80 GLN A O 1
ATOM 627 N N . ASN A 1 81 ? -3.418 0.773 -8.101 1.00 97.12 81 ASN A N 1
ATOM 628 C CA . ASN A 1 81 ? -4.741 0.767 -7.490 1.00 97.12 81 ASN A CA 1
ATOM 629 C C . ASN A 1 81 ? -4.629 0.289 -6.040 1.00 97.12 81 ASN A C 1
ATOM 631 O O . ASN A 1 81 ? -4.511 -0.893 -5.751 1.00 97.12 81 ASN A O 1
ATOM 635 N N . PHE A 1 82 ? -4.702 1.223 -5.100 1.00 98.25 82 PHE A N 1
ATOM 636 C CA . PHE A 1 82 ? -4.484 0.915 -3.690 1.00 98.25 82 PHE A CA 1
ATOM 637 C C . PHE A 1 82 ? -5.569 0.064 -3.035 1.00 98.25 82 PHE A C 1
ATOM 639 O O . PHE A 1 82 ? -5.303 -0.524 -1.992 1.00 98.25 82 PHE A O 1
ATOM 646 N N . ILE A 1 83 ? -6.774 0.004 -3.606 1.00 98.62 83 ILE A N 1
ATOM 647 C CA . ILE A 1 83 ? -7.796 -0.924 -3.114 1.00 98.62 83 ILE A CA 1
ATOM 648 C C . ILE A 1 83 ? -7.393 -2.346 -3.512 1.00 98.62 83 ILE A C 1
ATOM 650 O O . ILE A 1 83 ? -7.301 -3.206 -2.644 1.00 98.62 83 ILE A O 1
ATOM 654 N N . GLU A 1 84 ? -7.033 -2.562 -4.779 1.00 98.44 84 GLU A N 1
ATOM 655 C CA . GLU A 1 84 ? -6.520 -3.856 -5.251 1.00 98.44 84 GLU A CA 1
ATOM 656 C C . GLU A 1 84 ? -5.242 -4.272 -4.520 1.00 98.44 84 GLU A C 1
ATOM 658 O O . GLU A 1 84 ? -5.096 -5.436 -4.168 1.00 98.44 84 GLU A O 1
ATOM 663 N N . ASN A 1 85 ? -4.340 -3.333 -4.216 1.00 98.50 85 ASN A N 1
ATOM 664 C CA . ASN A 1 85 ? -3.135 -3.644 -3.448 1.00 98.50 85 ASN A CA 1
ATOM 665 C C . ASN A 1 85 ? -3.467 -4.200 -2.062 1.00 98.50 85 ASN A C 1
ATOM 667 O O . ASN A 1 85 ? -2.825 -5.138 -1.608 1.00 98.50 85 ASN A O 1
ATOM 671 N N . GLN A 1 86 ? -4.442 -3.602 -1.380 1.00 98.75 86 GLN A N 1
ATOM 672 C CA . GLN A 1 86 ? -4.869 -4.025 -0.049 1.00 98.75 86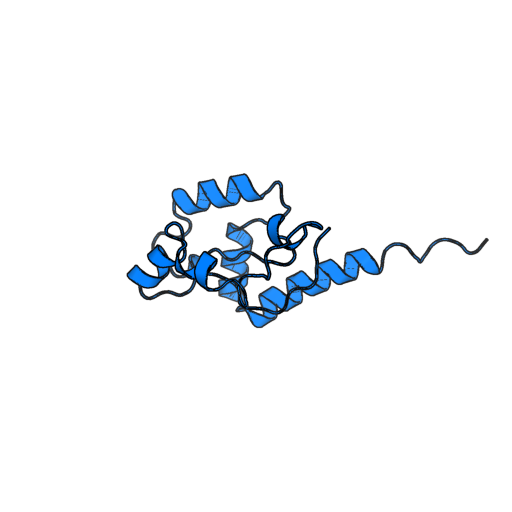 GLN A CA 1
ATOM 673 C C . GLN A 1 86 ? -5.568 -5.385 -0.087 1.00 98.75 86 GLN A C 1
ATOM 675 O O . GLN A 1 86 ? -5.276 -6.224 0.761 1.00 98.75 86 GLN A O 1
ATOM 680 N N . GLU A 1 87 ? -6.417 -5.637 -1.087 1.00 98.75 87 GLU A N 1
ATOM 681 C CA . GLU A 1 87 ? -7.024 -6.960 -1.287 1.00 98.75 87 GLU A CA 1
ATOM 682 C C . GLU A 1 87 ? -5.970 -8.023 -1.622 1.00 98.75 87 GLU A C 1
ATOM 684 O O . GLU A 1 87 ? -5.993 -9.119 -1.065 1.00 98.75 87 GLU A O 1
ATOM 689 N N . LEU A 1 88 ? -4.982 -7.687 -2.456 1.00 98.69 88 LEU A N 1
ATOM 690 C CA . LEU A 1 88 ? -3.875 -8.589 -2.756 1.00 98.69 88 LEU A CA 1
ATOM 691 C C . LEU A 1 88 ? -3.050 -8.882 -1.497 1.00 98.69 88 LEU A C 1
ATOM 693 O O . LEU A 1 88 ? -2.787 -10.042 -1.204 1.00 98.69 88 LEU A O 1
ATOM 697 N N . LEU A 1 89 ? -2.692 -7.860 -0.712 1.00 98.69 89 LEU A N 1
ATOM 698 C CA . LEU A 1 89 ? -1.978 -8.035 0.560 1.00 98.69 89 LEU A CA 1
ATOM 699 C C . LEU A 1 89 ? -2.748 -8.929 1.533 1.00 98.69 89 LEU A C 1
ATOM 701 O O . LEU A 1 89 ? -2.145 -9.790 2.169 1.00 98.69 89 LEU A O 1
ATOM 705 N N . LYS A 1 90 ? -4.070 -8.761 1.619 1.00 98.62 90 LYS A N 1
ATOM 706 C CA . LYS A 1 90 ? -4.944 -9.622 2.421 1.00 98.62 90 LYS A CA 1
ATOM 707 C C . LYS A 1 90 ? -4.905 -11.075 1.948 1.00 98.62 90 LYS A C 1
ATOM 709 O O . LYS A 1 90 ? -4.902 -11.979 2.775 1.00 98.62 90 LYS A O 1
ATOM 714 N N . GLN A 1 91 ? -4.898 -11.293 0.635 1.00 98.69 91 GLN A N 1
ATOM 715 C CA . GLN A 1 91 ? -4.950 -12.625 0.041 1.00 98.69 91 GLN A CA 1
ATOM 716 C C . GLN A 1 91 ? -3.613 -13.371 0.129 1.00 98.69 91 GLN A C 1
ATOM 718 O O . GLN A 1 91 ? -3.614 -14.573 0.380 1.00 98.69 91 GLN A O 1
ATOM 723 N N . VAL A 1 92 ? -2.490 -12.691 -0.126 1.00 98.44 92 VAL A N 1
ATOM 724 C CA . VAL A 1 92 ? -1.193 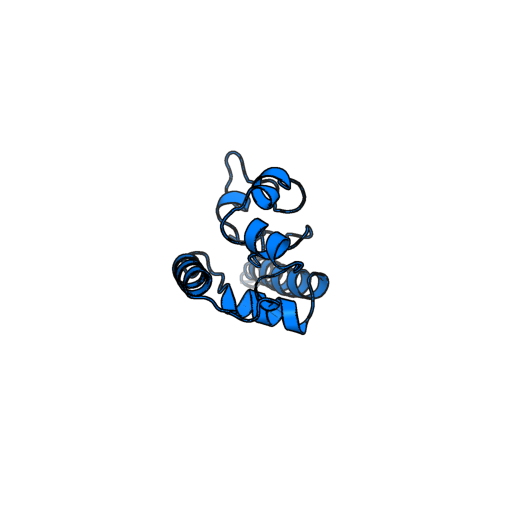-13.359 -0.351 1.00 98.44 92 VAL A CA 1
ATOM 725 C C . VAL A 1 92 ? -0.085 -12.953 0.627 1.00 98.44 92 VAL A C 1
ATOM 727 O O . VAL A 1 92 ? 0.983 -13.560 0.627 1.00 98.44 92 VAL A O 1
ATOM 730 N N . GLY A 1 93 ? -0.313 -11.944 1.471 1.00 98.31 93 GLY A N 1
ATOM 731 C CA . GLY A 1 93 ? 0.703 -11.399 2.372 1.00 98.31 93 GLY A CA 1
ATOM 732 C C . GLY A 1 93 ? 1.777 -10.560 1.664 1.00 98.31 93 GLY A C 1
ATOM 733 O O . GLY A 1 93 ? 1.797 -10.414 0.442 1.00 98.31 93 GLY A O 1
ATOM 734 N N . GLU A 1 94 ? 2.688 -9.972 2.445 1.00 98.06 94 GLU A N 1
ATOM 735 C CA . GLU A 1 94 ? 3.681 -9.016 1.927 1.00 98.06 94 GLU A CA 1
ATOM 736 C C . GLU A 1 94 ? 4.695 -9.647 0.964 1.00 98.06 94 GLU A C 1
ATOM 738 O O . GLU A 1 94 ? 5.010 -9.047 -0.063 1.00 98.06 94 GLU A O 1
ATOM 743 N N . MET A 1 95 ? 5.196 -10.850 1.267 1.00 97.81 95 MET A N 1
ATOM 744 C CA . MET A 1 95 ? 6.243 -11.492 0.459 1.00 97.81 95 MET A CA 1
ATOM 745 C C . MET A 1 95 ? 5.771 -11.754 -0.975 1.00 97.81 95 MET A C 1
ATOM 747 O O . MET A 1 95 ? 6.429 -11.349 -1.934 1.00 97.81 95 MET A O 1
ATOM 751 N N . GLU A 1 96 ? 4.599 -12.370 -1.130 1.00 98.50 96 GLU A N 1
ATOM 752 C CA . GLU A 1 96 ? 4.048 -12.689 -2.447 1.00 98.50 96 GLU A CA 1
ATOM 753 C C . GLU A 1 96 ? 3.520 -11.433 -3.162 1.00 98.50 96 GLU A C 1
ATOM 755 O O . GLU A 1 96 ? 3.626 -11.322 -4.383 1.00 98.50 96 GLU A O 1
ATOM 760 N N . PHE A 1 97 ? 3.028 -10.431 -2.422 1.00 98.50 97 PHE A N 1
ATOM 761 C CA . PHE A 1 97 ? 2.707 -9.116 -2.983 1.00 98.50 97 PHE A CA 1
ATOM 762 C C . PHE A 1 97 ? 3.934 -8.470 -3.645 1.00 98.50 97 PHE A C 1
ATOM 764 O O . PHE A 1 97 ? 3.851 -8.015 -4.789 1.00 98.50 97 PHE A O 1
ATOM 771 N N . LEU A 1 98 ? 5.077 -8.448 -2.947 1.00 98.31 98 LEU A N 1
ATOM 772 C CA . LEU A 1 98 ? 6.330 -7.900 -3.475 1.00 98.31 98 LEU A CA 1
ATOM 773 C C . LEU A 1 98 ? 6.800 -8.691 -4.695 1.00 98.31 98 LEU A C 1
ATOM 775 O O . LEU A 1 98 ? 7.135 -8.080 -5.709 1.00 98.31 98 LEU A O 1
ATOM 779 N N . LYS A 1 99 ? 6.758 -10.028 -4.629 1.00 97.88 99 LYS A N 1
ATOM 780 C CA . LYS A 1 99 ? 7.105 -10.903 -5.755 1.00 97.88 99 LYS A CA 1
ATOM 781 C C . LYS A 1 99 ? 6.277 -10.572 -6.998 1.00 97.88 99 LYS A C 1
ATOM 783 O O . LYS A 1 99 ? 6.847 -10.225 -8.025 1.00 97.88 99 LYS A O 1
ATOM 788 N N . LYS A 1 100 ? 4.943 -10.556 -6.892 1.00 96.69 100 LYS A N 1
ATOM 789 C CA . LYS A 1 100 ? 4.039 -10.242 -8.017 1.00 96.69 100 LYS A CA 1
ATOM 790 C C . LYS A 1 100 ? 4.305 -8.876 -8.642 1.00 96.69 100 LYS A C 1
ATOM 792 O O . LYS A 1 100 ? 4.133 -8.700 -9.846 1.00 96.69 100 LYS A O 1
ATOM 797 N N . TYR A 1 101 ? 4.674 -7.884 -7.837 1.00 96.00 101 TYR A N 1
ATOM 798 C CA . TYR A 1 101 ? 5.024 -6.564 -8.348 1.00 96.00 101 TYR A CA 1
ATOM 799 C C . TYR A 1 101 ? 6.402 -6.527 -9.010 1.00 96.00 101 TYR A C 1
ATOM 801 O O . TYR A 1 101 ? 6.554 -5.860 -10.031 1.00 96.00 101 TYR A O 1
ATOM 809 N N . ASN A 1 102 ? 7.383 -7.234 -8.453 1.00 96.50 102 ASN A N 1
ATOM 810 C CA . ASN A 1 102 ? 8.720 -7.346 -9.026 1.00 96.50 102 ASN A CA 1
ATOM 811 C C . ASN A 1 102 ? 8.716 -8.129 -10.347 1.00 96.50 102 ASN A C 1
ATOM 813 O O . ASN A 1 102 ? 9.383 -7.689 -11.279 1.00 96.50 102 ASN A O 1
ATOM 817 N N . ASP A 1 103 ? 7.902 -9.182 -10.466 1.00 94.44 103 ASP A N 1
ATOM 818 C CA . ASP A 1 103 ? 7.720 -9.947 -11.709 1.00 94.44 103 ASP A CA 1
ATOM 819 C C . ASP A 1 103 ? 7.217 -9.026 -12.846 1.00 94.44 103 ASP A C 1
ATOM 821 O O . ASP A 1 103 ? 7.757 -9.019 -13.952 1.00 94.44 103 ASP A O 1
ATOM 825 N N . LYS A 1 104 ? 6.279 -8.111 -12.546 1.00 89.94 104 LYS A N 1
ATOM 826 C CA . LYS A 1 104 ? 5.840 -7.086 -13.513 1.00 89.94 104 LYS A CA 1
ATOM 827 C C . LYS A 1 104 ? 6.975 -6.158 -13.932 1.00 89.94 104 LYS A C 1
ATOM 829 O O . LYS A 1 104 ? 7.019 -5.742 -15.080 1.00 89.94 104 LYS A O 1
ATOM 834 N N . VAL A 1 105 ? 7.870 -5.784 -13.011 1.00 86.69 105 VAL A N 1
ATOM 835 C CA . VAL A 1 105 ? 9.028 -4.938 -13.343 1.00 86.69 105 VAL A CA 1
ATOM 836 C C . VAL A 1 105 ? 9.930 -5.665 -14.327 1.00 86.69 105 VAL A C 1
ATOM 838 O O . VAL A 1 105 ? 10.318 -5.057 -15.319 1.00 86.69 105 VAL A O 1
ATOM 841 N N . THR A 1 106 ? 10.245 -6.938 -14.075 1.00 76.12 106 THR A N 1
ATOM 842 C CA . THR A 1 106 ? 11.109 -7.733 -14.954 1.00 76.12 106 THR A CA 1
ATOM 843 C C . THR A 1 106 ? 10.495 -7.943 -16.330 1.00 76.12 106 THR A C 1
ATOM 845 O O . THR A 1 106 ? 11.212 -7.781 -17.312 1.00 76.12 106 THR A O 1
ATOM 848 N N . ASP A 1 107 ? 9.183 -8.164 -16.432 1.00 73.56 107 ASP A N 1
ATOM 849 C CA . ASP A 1 107 ? 8.499 -8.304 -17.725 1.00 73.56 107 ASP A CA 1
ATOM 850 C C . ASP A 1 107 ? 8.683 -7.060 -18.616 1.00 73.56 107 ASP A C 1
ATOM 852 O O . ASP A 1 107 ? 8.888 -7.184 -19.822 1.00 73.56 107 ASP A O 1
ATOM 856 N N . PHE A 1 108 ? 8.724 -5.851 -18.037 1.00 60.62 108 PHE A N 1
ATOM 857 C CA . PHE A 1 108 ? 9.024 -4.625 -18.794 1.00 60.62 108 PHE A CA 1
ATOM 858 C C . PHE A 1 108 ? 10.479 -4.530 -19.287 1.00 60.62 108 PHE A C 1
ATOM 860 O O . PHE A 1 108 ? 10.739 -3.784 -20.228 1.00 60.62 108 PHE A O 1
ATOM 867 N N . TYR A 1 109 ? 11.430 -5.240 -18.670 1.00 56.94 109 TYR A N 1
ATOM 868 C CA . TYR A 1 109 ? 12.833 -5.264 -19.112 1.00 56.94 109 TYR A CA 1
ATOM 869 C C . TYR A 1 109 ? 13.116 -6.362 -20.146 1.00 56.94 109 TYR A C 1
ATOM 871 O O . TYR A 1 109 ? 14.089 -6.242 -20.887 1.00 56.94 109 TYR A O 1
ATOM 879 N N . VAL A 1 110 ? 12.278 -7.401 -20.233 1.00 57.56 110 VAL A N 1
ATOM 880 C CA . VAL A 1 110 ? 12.435 -8.491 -21.218 1.00 57.56 110 VAL A CA 1
ATOM 881 C C . VAL A 1 110 ? 11.857 -8.111 -22.597 1.00 57.56 110 VAL A C 1
ATOM 883 O O . VAL A 1 110 ? 12.217 -8.710 -23.607 1.00 57.56 110 VAL A O 1
ATOM 886 N N . ILE A 1 111 ? 11.029 -7.062 -22.679 1.00 53.91 111 ILE A N 1
ATOM 887 C CA . ILE A 1 111 ? 10.423 -6.559 -23.926 1.00 53.91 111 ILE A CA 1
ATOM 888 C C . ILE A 1 111 ? 11.152 -5.279 -24.398 1.00 53.91 111 ILE A C 1
ATOM 890 O O . ILE A 1 111 ? 10.583 -4.189 -24.324 1.00 53.91 111 ILE A O 1
ATOM 894 N N . PRO A 1 112 ? 12.455 -5.334 -24.755 1.00 49.44 112 PRO A N 1
ATOM 895 C CA . PRO A 1 112 ? 12.863 -4.666 -26.002 1.00 49.44 112 PRO A CA 1
ATOM 896 C C . PRO A 1 112 ? 14.073 -5.291 -26.742 1.00 49.44 112 PRO A C 1
ATOM 898 O O . PRO A 1 112 ? 14.776 -4.563 -27.437 1.00 49.44 112 PRO A O 1
ATOM 901 N N . THR A 1 113 ? 14.369 -6.595 -26.633 1.00 51.72 113 THR A N 1
ATOM 902 C CA . THR A 1 113 ? 15.491 -7.196 -27.409 1.00 51.72 113 THR A CA 1
ATOM 903 C C . THR A 1 113 ? 15.116 -8.300 -28.393 1.00 51.72 113 THR A C 1
ATOM 905 O O . THR A 1 113 ? 15.975 -8.734 -29.157 1.00 51.72 113 THR A O 1
ATOM 908 N N . GLN A 1 114 ? 13.851 -8.716 -28.484 1.00 50.34 114 GLN A N 1
ATOM 909 C CA . GLN A 1 114 ? 13.421 -9.609 -29.567 1.00 50.34 114 GLN A CA 1
ATOM 910 C C . GLN A 1 114 ? 12.879 -8.807 -30.747 1.00 50.34 114 GLN A C 1
ATOM 912 O O . GLN A 1 114 ? 11.676 -8.658 -30.935 1.00 50.34 114 GLN A O 1
ATOM 917 N N . GLY A 1 115 ? 13.804 -8.261 -31.531 1.00 49.31 115 GLY A N 1
ATOM 918 C CA . GLY A 1 115 ? 13.486 -7.607 -32.792 1.00 49.31 115 GLY A CA 1
ATOM 919 C C . GLY A 1 115 ? 14.661 -6.822 -33.347 1.00 49.31 115 GLY A C 1
ATOM 920 O O . GLY A 1 115 ? 14.620 -5.606 -33.279 1.00 49.31 115 GLY A O 1
ATOM 921 N N . ILE A 1 116 ? 15.693 -7.523 -33.832 1.00 45.97 116 ILE A N 1
ATOM 922 C CA . ILE A 1 116 ? 16.468 -7.252 -35.061 1.00 45.97 116 ILE A CA 1
ATOM 923 C C . ILE A 1 116 ? 17.307 -8.519 -35.304 1.00 45.97 116 ILE A C 1
ATOM 925 O O . ILE A 1 116 ? 18.345 -8.723 -34.685 1.00 45.97 116 ILE A O 1
ATOM 929 N N . PHE A 1 117 ? 16.831 -9.379 -36.198 1.00 42.09 117 PHE A N 1
ATOM 930 C CA . PHE A 1 117 ? 17.690 -10.139 -37.101 1.00 42.09 117 PHE A CA 1
ATOM 931 C C . PHE A 1 117 ? 17.036 -9.995 -38.474 1.00 42.09 117 PHE A C 1
ATOM 933 O O . PHE A 1 117 ? 16.001 -10.604 -38.743 1.00 42.09 117 PHE A O 1
ATOM 940 N N . SER A 1 118 ? 17.577 -9.070 -39.264 1.00 42.91 118 SER A N 1
ATOM 941 C CA . SER A 1 118 ? 17.530 -9.105 -40.727 1.00 42.91 118 SER A CA 1
ATOM 942 C C . SER A 1 118 ? 18.702 -9.938 -41.214 1.00 42.91 118 SER A C 1
ATOM 944 O O . SER A 1 118 ? 19.808 -9.666 -40.688 1.00 42.91 118 SER A O 1
#

Foldseek 3Di:
DFDQDDADQAQLLDPLSLPPQQPDDPNRDPDCRVVVVVRCPPPQGRVVCVVVVHGHQLPDPCPVPPSSVVVQVVCVVSVDRSSVSSVVCVVPNGRVSSVVVNVVVVVVVVPDPPDDDD

InterPro domains:
  IPR024227 Domain of unknown function DUF3795 [PF12675] (11-69)

pLDDT: mean 91.17, std 13.75, range [42.09, 98.75]

Solvent-accessible surface area (backbone atoms only — not comparable to full-atom values): 6831 Å² total; per-residue (Å²): 121,63,45,78,52,88,63,58,67,48,26,68,37,58,60,47,23,52,30,72,58,38,52,40,85,77,85,42,47,74,36,51,54,74,36,37,70,64,48,64,65,26,69,84,41,34,42,54,20,56,80,67,77,41,72,38,52,68,74,40,93,62,52,83,34,75,71,52,50,59,49,25,64,70,34,45,88,58,78,42,55,36,63,60,36,27,54,44,35,71,74,58,34,66,70,51,45,36,49,59,54,33,52,56,38,51,55,62,68,66,69,81,73,91,82,83,87,130

Sequence (118 aa):
MMKIYNGRVPACGVFCGGCPTYTRQKNPCLGAQLNSARCEKCKTFHLCCVEKGITHCFQCDKFPCAKFKGFAKRWLKYGQNFIENQELLKQVGEMEFLKKYNDKVTDFYVIPTQGIFS